Protein AF-A0A5S9INV9-F1 (afdb_monomer)

pLDDT: mean 89.94, std 9.42, range [49.47, 98.62]

Secondary structure (DSSP, 8-state):
-TT-TTTSSSTTS--TTHHHH----TTT--BTB-GGG--TTHHHHHHHHHHHHHHHHHH-----S-SS-EEEEEETTEEEEEETT--

Mean predicted aligned error: 5.71 Å

Structure (mmCIF, N/CA/C/O backbone):
data_AF-A0A5S9INV9-F1
#
_entry.id   AF-A0A5S9INV9-F1
#
loop_
_atom_site.group_PDB
_atom_site.id
_atom_site.type_symbol
_atom_site.label_atom_id
_atom_site.label_alt_id
_atom_site.label_comp_id
_atom_site.label_asym_id
_atom_site.label_entity_id
_atom_site.label_seq_id
_atom_site.pdbx_PDB_ins_code
_atom_site.Cartn_x
_atom_site.Cartn_y
_atom_site.Cartn_z
_atom_site.occupancy
_atom_site.B_iso_or_equiv
_atom_site.auth_seq_id
_atom_site.auth_comp_id
_atom_site.auth_asym_id
_atom_site.auth_atom_id
_atom_site.pdbx_PDB_model_num
ATOM 1 N N . MET A 1 1 ? -4.630 2.219 -15.832 1.00 81.75 1 MET A N 1
ATOM 2 C CA . MET A 1 1 ? -3.847 0.976 -15.663 1.00 81.75 1 MET A CA 1
ATOM 3 C C . MET A 1 1 ? -4.215 0.230 -14.384 1.00 81.75 1 MET A C 1
ATOM 5 O O . MET A 1 1 ? -4.862 -0.786 -14.520 1.00 81.75 1 MET A O 1
ATOM 9 N N . HIS A 1 2 ? -3.921 0.728 -13.174 1.00 88.88 2 HIS A N 1
ATOM 10 C CA . HIS A 1 2 ? -4.224 0.046 -11.887 1.00 88.88 2 HIS A CA 1
ATOM 11 C C . HIS A 1 2 ? -5.698 -0.324 -11.627 1.00 88.88 2 HIS A C 1
ATOM 13 O O . HIS A 1 2 ? -5.999 -1.022 -10.672 1.00 88.88 2 HIS A O 1
ATOM 19 N N . ARG A 1 3 ? -6.628 0.157 -12.462 1.00 90.81 3 ARG A N 1
ATOM 20 C CA . ARG A 1 3 ? -8.061 -0.181 -12.421 1.00 90.81 3 ARG A CA 1
ATOM 21 C C . ARG A 1 3 ? -8.524 -1.036 -13.609 1.00 90.81 3 ARG A C 1
ATOM 23 O O . ARG A 1 3 ? -9.709 -1.085 -13.907 1.00 90.81 3 ARG A O 1
ATOM 30 N N . ARG A 1 4 ? -7.587 -1.633 -14.346 1.00 93.69 4 ARG A N 1
ATOM 31 C CA . ARG A 1 4 ? -7.870 -2.508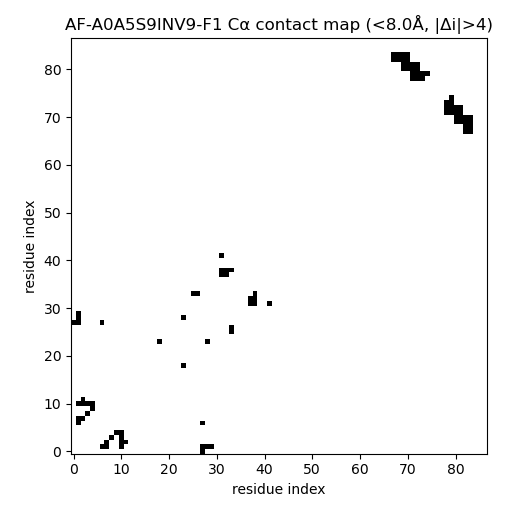 -15.488 1.00 93.69 4 ARG A CA 1
ATOM 32 C C . ARG A 1 4 ? -8.415 -3.847 -14.984 1.00 93.69 4 ARG A C 1
ATOM 34 O O . ARG A 1 4 ? -7.671 -4.526 -14.279 1.00 93.69 4 ARG A O 1
ATOM 41 N N . PRO A 1 5 ? -9.657 -4.231 -15.320 1.00 94.94 5 PRO A N 1
ATOM 42 C CA . PRO A 1 5 ? -10.273 -5.446 -14.789 1.00 94.94 5 PRO A CA 1
ATOM 43 C C . PRO A 1 5 ? -9.612 -6.732 -15.304 1.00 94.94 5 PRO A C 1
ATOM 45 O O . PRO A 1 5 ? -9.641 -7.740 -14.610 1.00 94.94 5 PRO A O 1
ATOM 48 N N . ASP A 1 6 ? -8.973 -6.687 -16.477 1.00 93.88 6 ASP A N 1
ATOM 49 C CA . ASP A 1 6 ? -8.202 -7.795 -17.052 1.00 93.88 6 ASP A CA 1
ATOM 50 C C . ASP A 1 6 ? -6.918 -8.110 -16.263 1.00 93.88 6 ASP A C 1
ATOM 52 O O . ASP A 1 6 ? -6.460 -9.247 -16.258 1.00 93.88 6 ASP A O 1
ATOM 56 N N . LEU A 1 7 ? -6.357 -7.119 -15.560 1.00 93.56 7 LEU A N 1
ATOM 57 C CA . LEU A 1 7 ? -5.187 -7.293 -14.689 1.00 93.56 7 LEU A CA 1
ATOM 58 C C . LEU A 1 7 ? -5.578 -7.428 -13.215 1.00 93.56 7 LEU A C 1
ATOM 60 O O . LEU A 1 7 ? -4.960 -8.188 -12.472 1.00 93.56 7 LEU A O 1
ATOM 64 N N . TYR A 1 8 ? -6.598 -6.680 -12.799 1.00 94.62 8 TYR A N 1
ATOM 65 C CA . TYR A 1 8 ? -7.071 -6.566 -11.428 1.00 94.62 8 TYR A CA 1
ATOM 66 C C . TYR A 1 8 ? -8.569 -6.878 -11.383 1.00 94.62 8 TYR A C 1
ATOM 68 O O . TYR A 1 8 ? -9.376 -5.948 -11.453 1.00 94.62 8 TYR A O 1
ATOM 76 N N . PRO A 1 9 ? -8.967 -8.156 -11.235 1.00 94.25 9 PRO A N 1
ATOM 77 C CA . PRO A 1 9 ? -10.369 -8.511 -11.038 1.00 94.25 9 PRO A CA 1
ATOM 78 C C . PRO A 1 9 ? -10.952 -7.733 -9.857 1.00 94.25 9 PRO A C 1
ATOM 80 O O . PRO A 1 9 ? -10.275 -7.576 -8.836 1.00 94.25 9 PRO A O 1
ATOM 83 N N . GLU A 1 10 ? -12.170 -7.211 -10.006 1.00 95.25 10 GLU A N 1
ATOM 84 C CA . GLU A 1 10 ? -12.817 -6.335 -9.014 1.00 95.25 10 GLU A CA 1
ATOM 85 C C . GLU A 1 10 ? -11.933 -5.123 -8.624 1.00 95.25 10 GLU A C 1
ATOM 87 O O . GLU A 1 10 ? -11.587 -4.942 -7.453 1.00 95.25 10 GLU A O 1
ATOM 92 N N . PRO A 1 11 ? -11.533 -4.265 -9.585 1.00 94.00 11 PRO A N 1
ATOM 93 C CA . PRO A 1 11 ? -10.480 -3.260 -9.383 1.00 94.00 11 PRO A CA 1
ATOM 94 C C . PRO A 1 11 ? -10.857 -2.124 -8.418 1.00 94.00 11 PRO A C 1
ATOM 96 O O . PRO A 1 11 ? -10.001 -1.338 -8.011 1.00 94.00 11 PRO A O 1
ATOM 99 N N . HIS A 1 12 ? -12.142 -1.998 -8.087 1.00 91.38 12 HIS A N 1
ATOM 100 C CA . HIS A 1 12 ? -12.659 -0.993 -7.161 1.00 91.38 12 HIS A CA 1
ATOM 101 C C . HIS A 1 12 ? -12.764 -1.506 -5.719 1.00 91.38 12 HIS A C 1
ATOM 103 O O . HIS A 1 12 ? -12.973 -0.703 -4.813 1.00 91.38 12 HIS A O 1
ATOM 109 N N . LEU A 1 13 ? -12.593 -2.814 -5.498 1.00 92.94 13 LEU A N 1
ATOM 110 C CA . LEU A 1 13 ? -12.604 -3.415 -4.172 1.00 92.94 13 LEU A CA 1
ATOM 111 C C . LEU A 1 13 ? -11.198 -3.376 -3.562 1.00 92.94 13 LEU A C 1
ATOM 113 O O . LEU A 1 13 ? -10.225 -3.843 -4.164 1.00 92.94 13 LEU A O 1
ATOM 117 N N . PHE A 1 14 ? -11.092 -2.876 -2.330 1.00 92.19 14 PHE A N 1
ATOM 118 C CA . PHE A 1 14 ? -9.865 -3.000 -1.548 1.00 92.19 14 PHE A CA 1
ATOM 119 C C . PHE A 1 14 ? -9.674 -4.461 -1.116 1.00 92.19 14 PHE A C 1
ATOM 121 O O . PHE A 1 14 ? -10.212 -4.901 -0.105 1.00 92.19 14 PHE A O 1
ATOM 128 N N . ARG A 1 15 ? -8.913 -5.221 -1.911 1.00 93.94 15 ARG A N 1
ATOM 129 C CA . ARG A 1 15 ? -8.618 -6.646 -1.690 1.00 93.94 15 ARG A CA 1
ATOM 130 C C . ARG A 1 15 ? -7.102 -6.870 -1.650 1.00 93.94 15 ARG A C 1
ATOM 132 O O . ARG A 1 15 ? -6.529 -7.164 -2.700 1.00 93.94 15 ARG A O 1
ATOM 139 N N . PRO A 1 16 ? -6.435 -6.707 -0.490 1.00 93.94 16 PRO A N 1
ATOM 140 C CA . PRO A 1 16 ? -4.987 -6.903 -0.353 1.00 93.94 16 PRO A CA 1
ATOM 141 C C . PRO A 1 16 ? -4.509 -8.316 -0.707 1.00 93.94 16 PRO A C 1
ATOM 143 O O . PRO A 1 16 ? -3.405 -8.478 -1.221 1.00 93.94 16 PRO A O 1
ATOM 146 N N . GLN A 1 17 ? -5.352 -9.329 -0.488 1.00 96.00 17 GLN A N 1
ATOM 147 C CA . GLN A 1 17 ? -5.051 -10.745 -0.731 1.00 96.00 17 GLN A CA 1
ATOM 148 C C . GLN A 1 17 ? -4.606 -11.020 -2.174 1.00 96.00 17 GLN A C 1
ATOM 150 O O . GLN A 1 17 ? -3.806 -11.922 -2.403 1.00 96.00 17 GLN A O 1
ATOM 155 N N . ARG A 1 18 ? -5.019 -10.188 -3.142 1.00 95.00 18 ARG A N 1
ATOM 156 C CA . ARG A 1 18 ? -4.620 -10.327 -4.553 1.00 95.00 18 ARG A CA 1
ATOM 157 C C . ARG A 1 18 ? -3.107 -10.285 -4.785 1.00 95.00 18 ARG A C 1
ATOM 159 O O . ARG A 1 18 ? -2.652 -10.775 -5.808 1.00 95.00 18 ARG A O 1
ATOM 166 N N . PHE A 1 19 ? -2.352 -9.656 -3.881 1.00 93.25 19 PHE A N 1
ATOM 167 C CA . PHE A 1 19 ? -0.888 -9.563 -3.948 1.00 93.25 19 PHE A CA 1
ATOM 168 C C . PHE A 1 19 ? -0.184 -10.738 -3.254 1.00 93.25 19 PHE A C 1
ATOM 170 O O . PHE A 1 19 ? 1.036 -10.836 -3.314 1.00 93.25 19 PHE A O 1
ATOM 177 N N . ILE A 1 20 ? -0.946 -11.607 -2.586 1.00 95.38 20 ILE A N 1
ATOM 178 C CA . ILE A 1 20 ? -0.481 -12.878 -2.016 1.00 95.38 20 ILE A CA 1
ATOM 179 C C . ILE A 1 20 ? -0.773 -14.010 -3.007 1.00 95.38 20 ILE A C 1
ATOM 181 O O . ILE A 1 20 ? 0.048 -14.894 -3.207 1.00 95.38 20 ILE A O 1
ATOM 185 N N . GLU A 1 21 ? -1.941 -13.960 -3.651 1.00 94.81 21 GLU A N 1
ATOM 186 C CA . GLU A 1 21 ? -2.402 -14.958 -4.624 1.00 94.81 21 GLU A CA 1
ATOM 187 C C . GLU A 1 21 ? -1.589 -14.948 -5.932 1.00 94.81 21 GLU A C 1
ATOM 189 O O . GLU A 1 21 ? -1.541 -15.956 -6.637 1.00 94.81 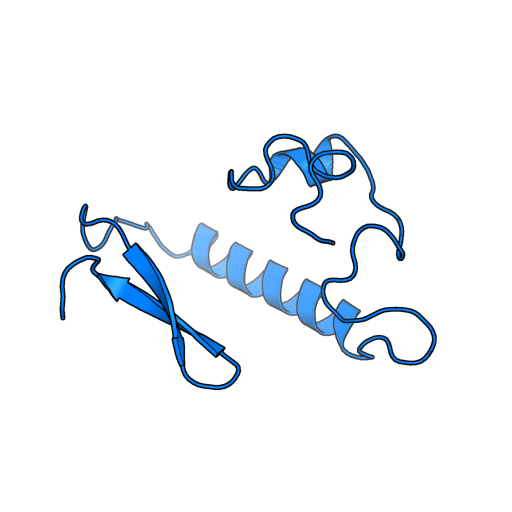21 GLU A O 1
ATOM 194 N N . ARG A 1 22 ? -0.976 -13.809 -6.286 1.00 93.50 22 ARG A N 1
ATOM 195 C CA . ARG A 1 22 ? -0.259 -13.617 -7.550 1.00 93.50 22 ARG A CA 1
ATOM 196 C C . ARG A 1 22 ? 0.813 -12.531 -7.439 1.00 93.50 22 ARG A C 1
ATOM 198 O O . ARG A 1 22 ? 0.569 -11.457 -6.889 1.00 93.50 22 ARG A O 1
ATOM 205 N N . GLU A 1 23 ? 1.956 -12.769 -8.078 1.00 92.50 23 GLU A N 1
ATOM 206 C CA . GLU A 1 23 ? 2.975 -11.746 -8.319 1.00 92.50 23 GLU A CA 1
ATOM 207 C C . GLU A 1 23 ? 2.665 -10.923 -9.581 1.00 92.50 23 GLU A C 1
ATOM 209 O O . GLU A 1 23 ? 2.303 -11.463 -10.630 1.00 92.50 23 GLU A O 1
ATOM 214 N N . TYR A 1 24 ? 2.824 -9.601 -9.483 1.00 91.88 24 TYR A N 1
ATOM 215 C CA . TYR A 1 24 ? 2.645 -8.662 -10.594 1.00 91.88 24 TYR A CA 1
ATOM 216 C C . TYR A 1 24 ? 4.005 -8.167 -11.065 1.00 91.88 24 TYR A C 1
ATOM 218 O O . TYR A 1 24 ? 4.838 -7.753 -10.254 1.00 91.88 24 TYR A O 1
ATOM 226 N N . ASN A 1 25 ? 4.224 -8.156 -12.377 1.00 89.44 25 ASN A N 1
ATOM 227 C CA . ASN A 1 25 ? 5.485 -7.665 -12.917 1.00 89.44 25 ASN A CA 1
ATOM 228 C C . ASN A 1 25 ? 5.565 -6.122 -12.901 1.00 89.44 25 ASN A C 1
ATOM 230 O O . ASN A 1 25 ? 4.591 -5.407 -12.641 1.00 89.44 25 ASN A O 1
ATOM 234 N N . SER A 1 26 ? 6.748 -5.591 -13.214 1.00 85.75 26 SER A N 1
ATOM 235 C CA . SER A 1 26 ? 7.043 -4.150 -13.190 1.00 85.75 26 SER A CA 1
ATOM 236 C C . SER A 1 26 ? 6.238 -3.312 -14.192 1.00 85.75 26 SER A C 1
ATOM 238 O O . SER A 1 26 ? 6.188 -2.093 -14.044 1.00 85.75 26 SER A O 1
ATOM 240 N N . TYR A 1 27 ? 5.602 -3.938 -15.184 1.00 87.56 27 TYR A N 1
ATOM 241 C CA . TYR A 1 27 ? 4.710 -3.305 -16.158 1.00 87.56 27 TYR A CA 1
ATOM 242 C C . TYR A 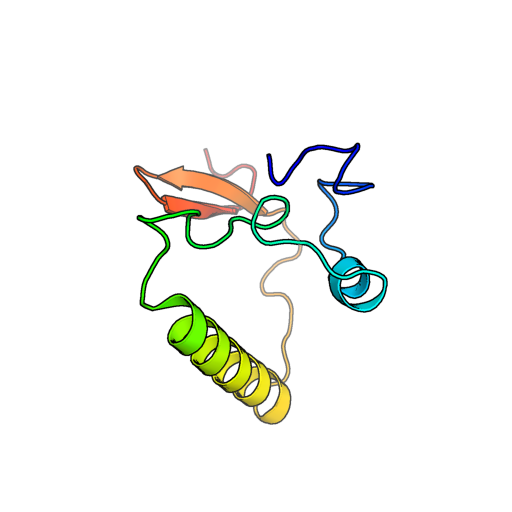1 27 ? 3.229 -3.497 -15.830 1.00 87.56 27 TYR A C 1
ATOM 244 O O . TYR A 1 27 ? 2.381 -2.906 -16.494 1.00 87.56 27 TYR A O 1
ATOM 252 N N . GLU A 1 28 ? 2.909 -4.293 -14.811 1.00 92.06 28 GLU A N 1
ATOM 253 C CA . GLU A 1 28 ? 1.550 -4.523 -14.324 1.00 92.06 28 GLU A CA 1
ATOM 254 C C . GLU A 1 28 ? 1.261 -3.734 -13.054 1.00 92.06 28 GLU A C 1
ATOM 256 O O . GLU A 1 28 ? 0.132 -3.277 -12.881 1.00 92.06 28 GLU A O 1
ATOM 261 N N . TYR A 1 29 ? 2.271 -3.506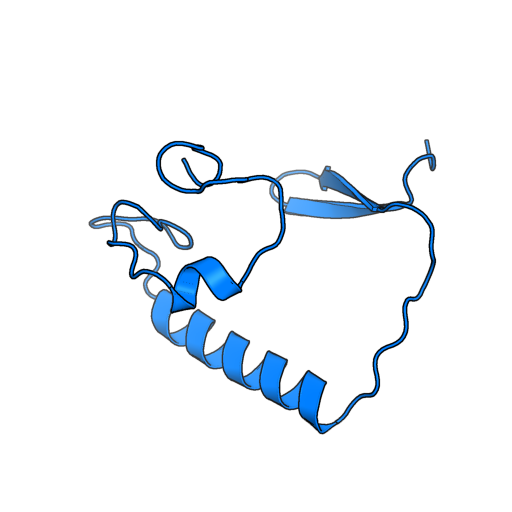 -12.208 1.00 91.00 29 TYR A N 1
ATOM 262 C CA . TYR A 1 29 ? 2.156 -2.744 -10.966 1.00 91.00 29 TYR A CA 1
ATOM 263 C C . TYR A 1 29 ? 3.171 -1.592 -10.902 1.00 91.00 29 TYR A C 1
ATOM 265 O O . TYR A 1 29 ? 4.274 -1.699 -10.372 1.00 91.00 29 TYR A O 1
ATOM 273 N N . ILE A 1 30 ? 2.766 -0.445 -11.450 1.00 91.19 30 ILE A N 1
ATOM 274 C CA . ILE A 1 30 ? 3.566 0.786 -11.562 1.00 91.19 30 ILE A CA 1
ATOM 275 C C . ILE A 1 30 ? 3.133 1.802 -10.485 1.00 91.19 30 ILE A C 1
ATOM 277 O O . ILE A 1 30 ? 2.579 2.859 -10.789 1.00 91.19 30 ILE A O 1
ATOM 281 N N . SER A 1 31 ? 3.285 1.467 -9.201 1.00 89.19 31 SER A N 1
ATOM 282 C CA . SER A 1 31 ? 2.878 2.350 -8.085 1.00 89.19 31 SER A CA 1
ATOM 283 C C . SER A 1 31 ? 3.844 3.515 -7.836 1.00 89.19 31 SER A C 1
ATOM 285 O O . SER A 1 31 ? 3.438 4.547 -7.310 1.00 89.19 31 SER A O 1
ATOM 287 N N . PHE A 1 32 ? 5.097 3.384 -8.278 1.00 91.88 32 PHE A N 1
ATOM 288 C CA . PHE A 1 32 ? 6.158 4.386 -8.118 1.00 91.88 32 PHE A CA 1
ATOM 289 C C . PHE A 1 32 ? 6.816 4.766 -9.459 1.00 91.88 32 PHE A C 1
ATOM 291 O O . PHE A 1 32 ? 8.015 5.039 -9.528 1.00 91.88 32 PHE A O 1
ATOM 298 N N . GLY A 1 33 ? 6.046 4.754 -10.550 1.00 90.06 33 GLY A N 1
ATOM 299 C CA . GLY A 1 33 ? 6.589 4.918 -11.902 1.00 90.06 33 GLY A CA 1
ATOM 300 C C . GLY A 1 33 ? 7.300 3.657 -12.414 1.00 90.06 33 GLY A C 1
ATOM 301 O O . GLY A 1 33 ? 7.456 2.674 -11.691 1.00 90.06 33 GLY A O 1
ATOM 302 N N . GLY A 1 34 ? 7.679 3.659 -13.694 1.00 87.75 34 GLY A N 1
ATOM 303 C CA . GLY A 1 34 ? 8.222 2.489 -14.394 1.00 87.75 34 GLY A CA 1
ATOM 304 C C . GLY A 1 34 ? 9.356 2.851 -15.354 1.00 87.75 34 GLY A C 1
ATOM 305 O O . GLY A 1 34 ? 9.554 4.019 -15.693 1.00 87.75 34 GLY A O 1
ATOM 306 N N . GLY A 1 35 ? 10.115 1.840 -15.784 1.00 87.56 35 GLY A N 1
ATOM 307 C CA . GLY A 1 35 ? 11.256 2.010 -16.689 1.00 87.56 35 GLY A CA 1
ATOM 308 C C . GLY A 1 35 ? 12.396 2.844 -16.091 1.00 87.56 35 GLY A C 1
ATOM 309 O O . GLY A 1 35 ? 12.609 2.852 -14.878 1.00 87.56 35 GLY A O 1
ATOM 310 N N . ALA A 1 36 ? 13.119 3.570 -16.949 1.00 91.06 36 ALA A N 1
ATOM 311 C CA . ALA A 1 36 ? 14.295 4.363 -16.572 1.00 91.06 36 ALA A CA 1
ATOM 312 C C . ALA A 1 36 ? 13.995 5.540 -15.621 1.00 91.06 36 ALA A C 1
ATOM 314 O O . ALA A 1 36 ? 14.906 6.076 -15.000 1.00 91.06 36 ALA A O 1
ATOM 315 N N . ARG A 1 37 ? 12.723 5.946 -15.500 1.00 91.81 37 ARG A N 1
ATOM 316 C CA . ARG A 1 37 ? 12.271 7.041 -14.622 1.00 91.81 37 ARG A CA 1
ATOM 317 C C . ARG A 1 37 ? 11.475 6.544 -13.414 1.00 91.81 37 ARG A C 1
ATOM 319 O O . ARG A 1 37 ? 10.687 7.296 -12.843 1.00 91.81 37 ARG A O 1
ATOM 326 N N . ARG A 1 38 ? 11.631 5.271 -13.036 1.00 92.12 38 ARG A N 1
ATOM 327 C CA . ARG A 1 38 ? 11.036 4.758 -11.796 1.00 92.12 38 ARG A CA 1
ATOM 328 C C . ARG A 1 38 ? 11.604 5.504 -10.587 1.00 92.12 38 ARG A C 1
ATOM 330 O O . ARG A 1 38 ? 12.769 5.895 -10.584 1.00 92.12 38 ARG A O 1
ATOM 337 N N . CYS A 1 39 ? 10.791 5.674 -9.551 1.00 93.88 39 CYS A N 1
ATOM 338 C CA . CYS A 1 39 ? 11.232 6.289 -8.307 1.00 93.88 39 CYS A CA 1
ATOM 339 C C . CYS A 1 39 ? 12.407 5.503 -7.709 1.00 93.88 39 CYS A C 1
ATOM 341 O O . CYS A 1 39 ? 12.289 4.301 -7.456 1.00 93.88 39 CYS A O 1
ATOM 343 N N . LEU A 1 40 ? 13.511 6.199 -7.430 1.00 96.06 40 LEU A N 1
ATOM 344 C CA . LEU A 1 40 ? 14.672 5.629 -6.737 1.00 96.06 40 LEU A CA 1
ATOM 345 C C . LEU A 1 40 ? 14.328 5.217 -5.296 1.00 96.06 40 LEU A C 1
ATOM 347 O O . LEU A 1 40 ? 14.873 4.250 -4.776 1.00 96.06 40 LEU A O 1
ATOM 351 N N . GLY A 1 41 ? 13.369 5.910 -4.676 1.00 96.56 41 GLY A N 1
ATOM 352 C CA . GLY A 1 41 ? 12.926 5.668 -3.303 1.00 96.56 41 GLY A CA 1
ATOM 353 C C . GLY A 1 41 ? 11.954 4.501 -3.123 1.00 96.56 41 GLY A C 1
ATOM 354 O O . GLY A 1 41 ? 11.440 4.335 -2.024 1.00 96.56 41 GLY A O 1
ATOM 355 N N . ILE A 1 42 ? 11.667 3.693 -4.152 1.00 94.62 42 ILE A N 1
ATOM 356 C CA . ILE A 1 42 ? 10.643 2.634 -4.072 1.00 94.62 42 ILE A CA 1
ATOM 357 C C . ILE A 1 42 ? 10.902 1.627 -2.940 1.00 94.62 42 ILE A C 1
ATOM 359 O O . ILE A 1 42 ? 9.988 1.286 -2.192 1.00 94.62 42 ILE A O 1
ATOM 363 N N . HIS A 1 43 ? 12.144 1.168 -2.784 1.00 94.12 43 HIS A N 1
ATOM 364 C CA . HIS A 1 43 ? 12.491 0.185 -1.755 1.00 94.12 43 HIS A CA 1
ATOM 365 C C . HIS A 1 43 ? 12.428 0.790 -0.354 1.00 94.12 43 HIS A C 1
ATOM 367 O O . HIS A 1 43 ? 11.899 0.159 0.559 1.00 94.12 43 HIS A O 1
ATOM 373 N N . PHE A 1 44 ? 12.895 2.032 -0.212 1.00 97.62 44 PHE A N 1
ATOM 374 C CA . PHE A 1 44 ? 12.792 2.786 1.031 1.00 97.62 44 PHE A CA 1
ATOM 375 C C . PHE A 1 44 ? 11.327 3.001 1.433 1.00 97.62 44 PHE A C 1
ATOM 377 O O . PHE A 1 44 ? 10.941 2.676 2.549 1.00 97.62 44 PHE A O 1
ATOM 384 N N . ALA A 1 45 ? 10.480 3.437 0.498 1.00 96.62 45 ALA A N 1
ATOM 385 C CA . ALA A 1 45 ? 9.058 3.644 0.745 1.00 96.62 45 ALA A CA 1
ATOM 386 C C . ALA A 1 45 ? 8.355 2.356 1.201 1.00 96.62 45 ALA A C 1
ATOM 388 O O . ALA A 1 45 ? 7.597 2.384 2.166 1.00 96.62 45 ALA A O 1
ATOM 389 N N . PHE A 1 46 ? 8.624 1.213 0.559 1.00 95.25 46 PHE A N 1
ATOM 390 C CA . PHE A 1 46 ? 8.057 -0.062 1.006 1.00 95.25 46 PHE A CA 1
ATOM 391 C C . PHE A 1 46 ? 8.556 -0.490 2.388 1.00 95.25 46 PHE A C 1
ATOM 393 O O . PHE A 1 46 ? 7.788 -1.088 3.141 1.00 95.25 46 PHE A O 1
ATOM 400 N N . TYR A 1 47 ? 9.817 -0.216 2.717 1.00 97.88 47 TYR A N 1
ATOM 401 C CA . TYR A 1 47 ? 10.373 -0.517 4.034 1.00 97.88 47 TYR A CA 1
ATOM 402 C C . TYR A 1 47 ? 9.682 0.310 5.126 1.00 97.88 47 TYR A C 1
ATOM 404 O O . TYR A 1 47 ? 9.117 -0.258 6.061 1.00 97.88 47 TYR A O 1
ATOM 412 N N . GLU A 1 48 ? 9.609 1.628 4.937 1.00 98.38 48 GLU A N 1
ATOM 413 C CA . GLU A 1 48 ? 8.919 2.549 5.845 1.00 98.38 48 GLU A CA 1
ATOM 414 C C . GLU A 1 48 ? 7.436 2.190 6.014 1.00 98.38 48 GLU A C 1
ATOM 416 O O . GLU A 1 48 ? 6.943 2.101 7.136 1.00 98.38 48 GLU A O 1
ATOM 421 N N . MET A 1 49 ? 6.717 1.892 4.923 1.00 97.44 49 MET A N 1
ATOM 422 C CA . MET A 1 49 ? 5.302 1.499 4.996 1.00 97.44 49 MET A CA 1
ATOM 423 C C . MET A 1 49 ? 5.086 0.246 5.849 1.00 97.44 49 MET A C 1
ATOM 425 O O . MET A 1 49 ? 4.113 0.184 6.601 1.00 97.44 49 MET A O 1
ATOM 429 N N . LYS A 1 50 ? 5.978 -0.749 5.752 1.00 97.62 50 LYS A N 1
ATOM 430 C CA . LYS A 1 50 ? 5.894 -1.964 6.575 1.00 97.62 50 LYS A CA 1
ATOM 431 C C . LYS A 1 50 ? 6.129 -1.653 8.050 1.00 97.62 50 LYS A C 1
ATOM 433 O O . LYS A 1 50 ? 5.384 -2.164 8.880 1.00 97.62 50 LYS A O 1
ATOM 438 N N . ILE A 1 51 ? 7.114 -0.809 8.367 1.00 98.50 51 ILE A N 1
ATOM 439 C CA . ILE A 1 51 ? 7.393 -0.388 9.748 1.00 98.50 51 ILE A CA 1
ATOM 440 C C . ILE A 1 51 ? 6.200 0.365 10.329 1.00 98.50 51 ILE A C 1
ATOM 442 O O . ILE A 1 51 ? 5.716 0.002 11.398 1.00 98.50 51 ILE A O 1
ATOM 446 N N . VAL A 1 52 ? 5.693 1.373 9.618 1.00 98.44 52 VAL A N 1
ATOM 447 C CA . VAL A 1 52 ? 4.552 2.178 10.071 1.00 98.44 52 VAL A CA 1
ATOM 448 C C . VAL A 1 52 ? 3.322 1.298 10.283 1.00 98.44 52 VAL A C 1
ATOM 450 O O . VAL A 1 52 ? 2.667 1.404 11.318 1.00 98.44 52 VAL A O 1
ATOM 453 N N . LEU A 1 53 ? 3.024 0.390 9.348 1.00 97.62 53 LEU A N 1
ATOM 454 C CA . LEU A 1 53 ? 1.891 -0.522 9.486 1.00 97.62 53 LEU A CA 1
ATOM 455 C C . LEU A 1 53 ? 2.064 -1.468 10.682 1.00 97.62 53 LEU A C 1
ATOM 457 O O . LEU A 1 53 ? 1.129 -1.626 11.463 1.00 97.62 53 LEU A O 1
ATOM 461 N N . ALA A 1 54 ? 3.246 -2.065 10.854 1.00 98.31 54 ALA A N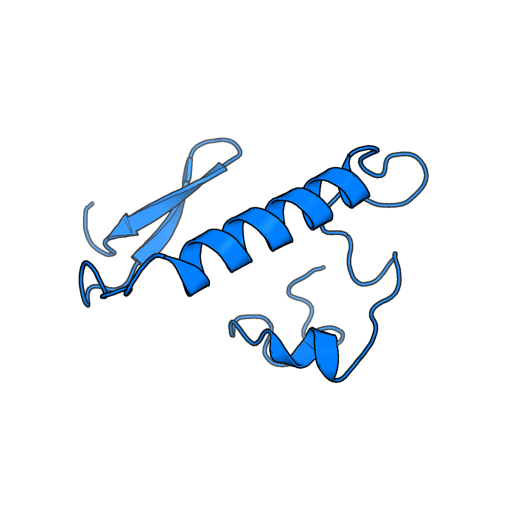 1
ATOM 462 C CA . ALA A 1 54 ? 3.535 -2.934 11.991 1.00 98.31 54 ALA A CA 1
ATOM 463 C C . ALA A 1 54 ? 3.399 -2.181 13.321 1.00 98.31 54 ALA A C 1
ATOM 465 O O . ALA A 1 54 ? 2.767 -2.682 14.246 1.00 98.31 54 ALA A O 1
ATOM 466 N N . TYR A 1 55 ? 3.920 -0.954 13.398 1.00 98.62 55 TYR A N 1
ATOM 467 C CA . TYR A 1 55 ? 3.812 -0.109 14.583 1.00 98.62 55 TYR A CA 1
ATOM 468 C C . TYR A 1 55 ? 2.350 0.206 14.925 1.00 98.62 55 TYR A C 1
ATOM 470 O O . TYR A 1 55 ? 1.932 0.041 16.070 1.00 98.62 55 TYR A O 1
ATOM 478 N N . ILE A 1 56 ? 1.543 0.590 13.929 1.00 98.31 56 ILE A N 1
ATOM 479 C CA . ILE A 1 56 ? 0.112 0.850 14.128 1.00 98.31 56 ILE A CA 1
ATOM 480 C C . ILE A 1 56 ? -0.597 -0.400 14.669 1.00 98.31 56 ILE A C 1
ATOM 482 O O . ILE A 1 56 ? -1.341 -0.306 15.642 1.00 98.31 56 ILE A O 1
ATOM 486 N N . LEU A 1 57 ? -0.350 -1.568 14.068 1.00 97.50 57 LEU A N 1
ATOM 487 C CA . LEU A 1 57 ? -1.021 -2.816 14.443 1.00 97.50 57 LEU A CA 1
ATOM 488 C C . LEU A 1 57 ? -0.596 -3.353 15.818 1.00 97.50 57 LEU A C 1
ATOM 490 O O . LEU A 1 57 ? -1.405 -3.987 16.488 1.00 97.50 57 LEU A O 1
ATOM 494 N N . LEU A 1 58 ? 0.650 -3.121 16.236 1.00 98.31 58 LEU A N 1
ATOM 495 C CA . LEU A 1 58 ? 1.171 -3.604 17.519 1.00 98.31 58 LEU A CA 1
ATOM 496 C C . LEU A 1 58 ? 0.788 -2.707 18.700 1.00 98.31 58 LEU A C 1
ATOM 498 O O . LEU A 1 58 ? 0.650 -3.202 19.817 1.00 98.31 58 LEU A O 1
ATOM 502 N N . HIS A 1 59 ? 0.640 -1.401 18.474 1.00 98.56 59 HIS A N 1
ATOM 503 C CA . HIS A 1 59 ? 0.521 -0.425 19.561 1.00 98.56 59 HIS A CA 1
ATOM 504 C C . HIS A 1 59 ? -0.858 0.227 19.686 1.00 98.56 59 HIS A C 1
ATOM 506 O O . HIS A 1 59 ? -1.113 0.893 20.689 1.00 98.56 59 HIS A O 1
ATOM 512 N N . PHE A 1 60 ? -1.759 0.042 18.716 1.00 98.25 60 PHE A N 1
ATOM 513 C CA . PHE A 1 60 ? -3.062 0.704 18.719 1.00 98.25 60 PHE A CA 1
ATOM 514 C C . PHE A 1 60 ? -4.216 -0.269 18.490 1.00 98.25 60 PHE A C 1
ATOM 516 O O . PHE A 1 60 ? -4.141 -1.196 17.689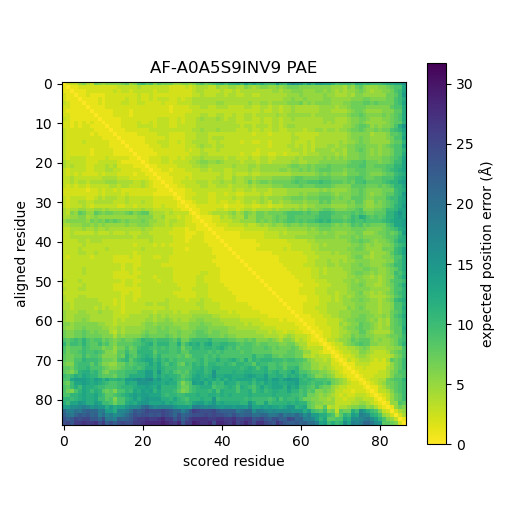 1.00 98.25 60 PHE A O 1
ATOM 523 N N . GLN A 1 61 ? -5.340 0.015 19.149 1.00 97.06 61 GLN A N 1
ATOM 524 C CA . GLN A 1 61 ? -6.639 -0.559 18.813 1.00 97.06 61 GLN A CA 1
ATOM 525 C C . GLN A 1 61 ? -7.435 0.472 18.015 1.00 97.06 61 GLN A C 1
ATOM 527 O O . GLN A 1 61 ? -7.761 1.552 18.510 1.00 97.06 61 GLN A O 1
ATOM 532 N N . LEU A 1 62 ? -7.721 0.150 16.757 1.00 94.94 62 LEU A N 1
ATOM 533 C CA . LEU A 1 62 ? -8.403 1.057 15.841 1.00 94.94 62 LEU A CA 1
ATOM 534 C C . LEU A 1 62 ? -9.921 0.921 15.980 1.00 94.94 62 LEU A C 1
ATOM 536 O O . LEU A 1 62 ? -10.460 -0.183 16.017 1.00 94.94 62 LEU A O 1
ATOM 540 N N . LYS A 1 63 ? -10.616 2.059 15.993 1.00 95.06 63 LYS A N 1
ATOM 541 C CA . LYS A 1 63 ? -12.073 2.140 15.855 1.00 95.06 63 LYS A CA 1
ATOM 542 C C . LYS A 1 63 ? -12.420 3.105 14.732 1.00 95.06 63 LYS A C 1
ATOM 544 O O . LYS A 1 63 ? -11.690 4.070 14.500 1.00 95.06 63 LYS A O 1
ATOM 549 N N . LEU A 1 64 ? -13.533 2.858 14.048 1.00 91.25 64 LEU A N 1
ATOM 550 C CA . LEU A 1 64 ? -14.031 3.797 13.049 1.00 91.25 64 LEU A CA 1
ATOM 551 C C . LEU A 1 64 ? -14.370 5.129 13.723 1.00 91.25 64 LEU A C 1
ATOM 553 O O . LEU A 1 64 ? -15.006 5.162 14.775 1.00 91.25 64 LEU A O 1
ATOM 557 N N . TYR A 1 65 ? -13.932 6.224 13.104 1.00 88.25 65 TYR A N 1
ATOM 558 C CA . TYR A 1 65 ? -14.280 7.572 13.550 1.00 88.25 65 TYR A CA 1
ATOM 559 C C . TYR A 1 65 ? -15.762 7.884 13.292 1.00 88.25 65 TYR A C 1
ATOM 561 O O . TYR A 1 65 ? -16.429 8.488 14.126 1.00 88.25 65 TYR A O 1
ATOM 569 N N . SER A 1 66 ? -16.277 7.455 12.138 1.00 89.31 66 SER A N 1
ATOM 570 C CA . SER A 1 66 ? -17.641 7.703 11.675 1.00 89.31 66 SER A CA 1
ATOM 571 C C . SER A 1 66 ? -18.074 6.571 10.743 1.00 89.31 66 SER A C 1
ATOM 573 O O . SER A 1 66 ? -17.241 6.001 10.038 1.00 89.31 66 SER A O 1
ATOM 575 N N . ASN A 1 67 ? -19.375 6.268 10.719 1.00 88.12 67 ASN A N 1
ATOM 576 C CA . ASN A 1 67 ? -19.981 5.333 9.758 1.00 88.12 67 ASN A CA 1
ATOM 577 C C . ASN A 1 67 ? -20.442 6.025 8.467 1.00 88.12 67 ASN A C 1
ATOM 579 O O . ASN A 1 67 ? -21.062 5.395 7.609 1.00 88.12 67 ASN A O 1
ATOM 583 N N . LYS A 1 68 ? -20.185 7.327 8.322 1.00 88.50 68 LYS A N 1
ATOM 584 C CA . LYS A 1 68 ? -20.528 8.047 7.100 1.00 88.50 68 LYS A CA 1
ATOM 585 C C . LYS A 1 68 ? -19.614 7.608 5.952 1.00 88.50 68 LYS A C 1
ATOM 587 O O . LYS A 1 68 ? -18.415 7.416 6.168 1.00 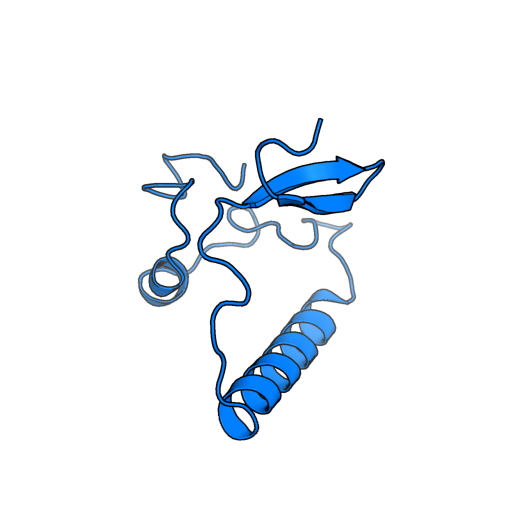88.50 68 LYS A O 1
ATOM 592 N N . PRO A 1 69 ? -20.147 7.486 4.725 1.00 84.50 69 PRO A N 1
ATOM 593 C CA . PRO A 1 69 ? -19.321 7.188 3.569 1.00 84.50 69 PRO A CA 1
ATOM 594 C C . PRO A 1 69 ? -18.322 8.322 3.332 1.00 84.50 69 PRO A C 1
ATOM 596 O O . PRO A 1 69 ? -18.657 9.502 3.430 1.00 84.50 69 PRO A O 1
ATOM 599 N N . ILE A 1 70 ? -17.085 7.949 3.018 1.00 86.00 70 ILE A N 1
ATOM 600 C CA . ILE A 1 70 ? -15.997 8.874 2.711 1.00 86.00 70 ILE A CA 1
ATOM 601 C C . ILE A 1 70 ? -15.739 8.806 1.210 1.00 86.00 70 ILE A C 1
ATOM 603 O O . ILE A 1 70 ? -15.558 7.719 0.659 1.00 86.00 70 ILE A O 1
ATOM 607 N N . SER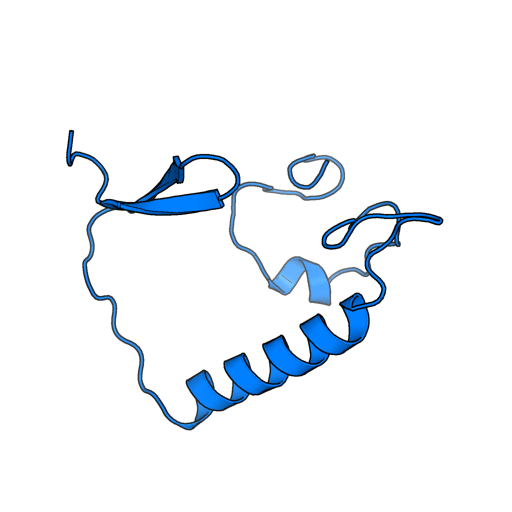 A 1 71 ? -15.675 9.966 0.562 1.00 84.06 71 SER A N 1
ATOM 608 C CA . SER A 1 71 ? -15.387 10.064 -0.869 1.00 84.06 71 SER A CA 1
ATOM 609 C C . SER A 1 71 ? -14.017 10.704 -1.099 1.00 84.06 71 SER A C 1
ATOM 611 O O . SER A 1 71 ? -13.720 11.746 -0.509 1.00 84.06 71 SER A O 1
ATOM 613 N N . PRO A 1 72 ? -13.162 10.124 -1.961 1.00 84.50 72 PRO A N 1
ATOM 614 C CA . PRO A 1 72 ? -11.910 10.757 -2.342 1.00 84.50 72 PRO A CA 1
ATOM 615 C C . PRO A 1 72 ? -12.202 11.939 -3.272 1.00 84.50 72 PRO A C 1
ATOM 617 O O . PRO A 1 72 ? -12.660 11.759 -4.400 1.00 84.50 72 PRO A O 1
ATOM 620 N N . VAL A 1 73 ? -11.903 13.152 -2.817 1.00 87.50 73 VAL A N 1
ATOM 621 C CA . VAL A 1 73 ? -12.014 14.375 -3.616 1.00 87.50 73 VAL A CA 1
ATOM 622 C C . VAL A 1 73 ? -10.620 14.845 -3.997 1.00 87.50 73 VAL A C 1
ATOM 624 O O . VAL A 1 73 ? -9.717 14.943 -3.167 1.00 87.50 73 VAL A O 1
ATOM 627 N N . ARG A 1 74 ? -10.426 15.135 -5.283 1.00 85.56 74 ARG A N 1
ATOM 628 C CA . ARG A 1 74 ? -9.156 15.650 -5.788 1.00 85.56 74 ARG A CA 1
ATOM 629 C C . ARG A 1 74 ? -8.980 17.108 -5.353 1.00 85.56 74 ARG A C 1
ATOM 631 O O . ARG A 1 74 ? -9.778 17.959 -5.734 1.00 85.56 74 ARG A O 1
ATOM 638 N N . ARG A 1 75 ? -7.908 17.404 -4.616 1.00 82.75 75 ARG A N 1
ATOM 639 C CA . ARG A 1 75 ? -7.455 18.765 -4.291 1.00 82.75 75 ARG A CA 1
ATOM 640 C C . ARG A 1 75 ? -6.071 18.983 -4.903 1.00 82.75 75 ARG A C 1
ATOM 642 O O . ARG A 1 75 ? -5.055 18.559 -4.367 1.00 82.75 75 ARG A O 1
ATOM 649 N N . GLY A 1 76 ? -6.033 19.610 -6.079 1.00 87.12 76 GLY A N 1
ATOM 650 C CA . GLY A 1 76 ? -4.795 19.783 -6.842 1.00 87.12 76 GLY A CA 1
ATOM 651 C C . GLY A 1 76 ? -4.223 18.445 -7.328 1.00 87.12 76 GLY A C 1
ATOM 652 O O . GLY A 1 76 ? -4.857 17.733 -8.113 1.00 87.12 76 GLY A O 1
ATOM 653 N N . VAL A 1 77 ? -3.008 18.111 -6.891 1.00 82.25 77 VAL A N 1
ATOM 654 C CA . VAL A 1 77 ? -2.325 16.854 -7.254 1.00 82.25 77 VAL A CA 1
ATOM 655 C C . VAL A 1 77 ? -2.592 15.708 -6.276 1.00 82.25 77 VAL A C 1
ATOM 657 O O . VAL A 1 77 ? -2.270 14.566 -6.590 1.00 82.25 77 VAL A O 1
ATOM 660 N N . THR A 1 78 ? -3.203 15.980 -5.121 1.00 76.88 78 THR A N 1
ATOM 661 C CA . THR A 1 78 ? -3.514 14.972 -4.101 1.00 76.88 78 THR A CA 1
ATOM 662 C C . THR A 1 78 ? -5.010 14.669 -4.044 1.00 76.88 78 THR A C 1
ATOM 664 O O . THR A 1 78 ? -5.857 15.437 -4.510 1.00 76.88 78 THR A O 1
ATOM 667 N N . PHE A 1 79 ? -5.347 13.512 -3.476 1.00 81.56 79 PHE A N 1
ATOM 668 C CA . PHE A 1 79 ? -6.710 13.192 -3.066 1.00 81.56 79 PHE A CA 1
ATOM 669 C C . PHE A 1 79 ? -6.831 13.418 -1.563 1.00 81.56 79 PHE A C 1
ATOM 671 O O . PHE A 1 79 ? -5.986 12.961 -0.796 1.00 81.56 79 PHE A O 1
ATOM 678 N N . CYS A 1 80 ? -7.888 14.107 -1.151 1.00 82.38 80 CYS A N 1
ATOM 679 C CA . CYS A 1 80 ? -8.279 14.238 0.242 1.00 82.38 80 CYS A CA 1
ATOM 680 C C . CYS A 1 80 ? -9.561 13.444 0.475 1.00 82.38 80 CYS A C 1
ATOM 682 O O . CYS A 1 80 ? -10.438 13.380 -0.387 1.00 82.38 80 CYS A O 1
ATOM 684 N N . LEU A 1 81 ? -9.661 12.849 1.654 1.00 80.44 81 LEU A N 1
ATOM 685 C CA . LEU A 1 81 ? -10.870 12.189 2.114 1.00 80.44 81 LEU A CA 1
ATOM 686 C C . LEU A 1 81 ? -11.801 13.246 2.715 1.00 80.44 81 LEU A C 1
ATOM 688 O O . LEU A 1 81 ? -11.378 14.009 3.581 1.00 80.44 81 LEU A O 1
ATOM 692 N N . VAL A 1 82 ? -13.044 13.304 2.242 1.00 79.62 82 VAL A N 1
ATOM 693 C CA . VAL A 1 82 ? -14.103 14.151 2.817 1.00 79.62 82 VAL A CA 1
ATOM 694 C C . VAL A 1 82 ? -15.320 13.289 3.135 1.00 79.62 82 VAL A C 1
ATOM 696 O O . VAL A 1 82 ? -15.546 12.280 2.458 1.00 79.62 82 VAL A O 1
ATOM 699 N N . GLU A 1 83 ? -16.100 13.661 4.155 1.00 78.75 83 GLU A N 1
ATOM 700 C CA . GLU A 1 83 ? -17.400 13.022 4.370 1.00 78.75 83 GLU A CA 1
ATOM 701 C C . GLU A 1 83 ? -18.261 13.275 3.126 1.00 78.75 83 GLU A C 1
ATOM 703 O O . GLU A 1 83 ? -18.346 14.398 2.618 1.00 78.75 83 GLU A O 1
ATOM 708 N N . ALA A 1 84 ? -18.863 12.218 2.585 1.00 63.09 84 ALA A N 1
ATOM 709 C CA . ALA A 1 84 ? -19.820 12.374 1.505 1.00 63.09 84 ALA A CA 1
ATOM 710 C C . ALA A 1 84 ? -20.969 13.272 2.002 1.00 63.09 84 ALA A C 1
ATOM 712 O O . ALA A 1 84 ? -21.435 13.102 3.128 1.00 63.09 84 ALA A O 1
ATOM 713 N N . TYR A 1 85 ? -21.418 14.206 1.155 1.00 56.06 85 TYR A N 1
ATOM 714 C CA . TYR A 1 85 ? -22.508 15.167 1.413 1.00 56.06 85 TYR A CA 1
ATOM 715 C C . TYR A 1 85 ? -22.174 16.421 2.257 1.00 56.06 85 TYR A C 1
ATOM 717 O O . TYR A 1 85 ? -23.075 16.997 2.855 1.00 56.06 85 TYR A O 1
ATOM 725 N N . GLN A 1 86 ? -20.921 16.893 2.276 1.00 50.53 86 GLN A N 1
ATOM 726 C CA . GLN A 1 86 ? -20.527 18.192 2.869 1.00 50.53 86 GLN A CA 1
ATOM 727 C C . GLN A 1 86 ? -20.298 19.318 1.829 1.00 50.53 86 GLN A C 1
ATOM 729 O O . GLN A 1 86 ? -19.357 20.100 1.965 1.00 50.53 86 GLN A O 1
ATOM 734 N N . TRP A 1 87 ? -21.126 19.389 0.780 1.00 49.47 87 TRP A N 1
ATOM 735 C CA . TRP A 1 87 ? -21.134 20.537 -0.145 1.00 49.47 87 TRP A CA 1
ATOM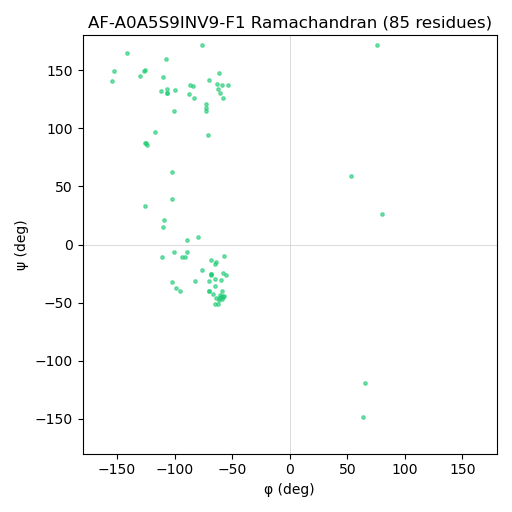 736 C C . TRP A 1 87 ? -22.026 21.654 0.386 1.00 49.47 87 TRP A C 1
ATOM 738 O O . TRP A 1 87 ? -23.169 21.328 0.777 1.00 49.47 87 TRP A O 1
#

Nearest PDB structures (foldseek):
  5odv-assembly1_A  TM=3.203E-01  e=9.903E+00  Watermelon mosaic virus
  7pkq-assembly1_v  TM=2.015E-01  e=9.903E+00  Chlamydomonas reinhardtii

Solvent-accessible surface area (backbone atoms only — not comparable to full-atom values): 5788 Å² total; per-residue (Å²): 113,86,62,36,54,94,82,30,74,66,47,86,57,95,58,76,63,59,67,75,80,42,90,72,53,70,89,68,57,56,89,50,52,50,78,99,70,35,51,87,55,50,68,58,52,55,51,52,51,50,52,53,50,51,50,48,66,74,75,53,87,87,71,82,91,66,92,69,61,70,40,80,43,78,57,88,94,44,72,43,82,39,63,63,88,79,125

Foldseek 3Di:
DQQDCVLPPVSVDPDPCVVVVDPDDQVSDQPQHGDPPGDPCPVVVVVVVVVVVVCCVVPDDDDDPDPADWDFDDDDPDTDTDRPPPD

Sequence (87 aa):
MHRRPDLYPEPHLFRPQRFIEREYNSYEYISFGGGARRCLGIHFAFYEMKIVLAYILLHFQLKLYSNKPISPVRRGVTFCLVEAYQW

InterPro domains:
  IPR001128 Cytochrome P450 [PF00067] (1-72)
  IPR002403 Cytochrome P450, E-class, group IV [PR00465] (2-20)
  IPR002403 Cytochrome P450, E-class, group IV [PR00465] (39-57)
  IPR017972 Cytochrome P450, conserved site [PS00086] (32-41)
  IPR036396 Cytochrome P450 superfamily [G3DSA:1.10.630.10] (1-80)
  IPR036396 Cytochrome P450 superfamily [SSF48264] (1-80)
  IPR050705 Cytochrome P450 3A [PTHR24302] (1-71)

Radius of gyration: 16.28 Å; Cα contacts (8 Å, |Δi|>4): 48; chains: 1; bounding box: 37×36×37 Å

Organism: Uabimicrobium amorphum (NCBI:txid2596890)